Protein AF-A0A6M3J8H2-F1 (afdb_monomer_lite)

Radius of gyration: 21.22 Å; chains: 1; bounding box: 57×16×59 Å

Organism: NCBI:txid1070528

pLDDT: mean 76.95, std 12.63, range [44.16, 92.19]

Sequence (71 aa):
MNPVEQAHQSLKSVLLTGRILVNGLPLTANELSMILQGEQMLYEKAIQFDKASQAVANAPKAIKKDDKKKE

Secondary structure (DSSP, 8-state):
--HHHHHHHHHHHHHHHHHHHHHTS---HHHHHHHHHHHHHHHHHHHHHHHHHHHHHTS------------

Foldseek 3Di:
DDPVVVVLVVLVVVLVVVLVVVVPDPDDPVVNVVSVVVSVVVSVVVVVVVVVVVCVVPPPPPPPPPVDDDD

Structure (mmCIF, N/CA/C/O backbone):
data_AF-A0A6M3J8H2-F1
#
_entry.id   AF-A0A6M3J8H2-F1
#
loop_
_atom_site.group_PDB
_atom_site.id
_atom_site.type_symbol
_atom_site.label_atom_id
_atom_site.label_alt_id
_atom_site.label_comp_id
_atom_site.label_asym_id
_atom_site.label_entity_id
_atom_site.label_seq_id
_atom_site.pdbx_PDB_ins_code
_atom_site.Cartn_x
_atom_site.Cartn_y
_atom_site.Cartn_z
_atom_site.occupancy
_atom_site.B_iso_or_equiv
_atom_site.auth_seq_id
_atom_site.auth_comp_id
_atom_site.auth_asym_id
_atom_site.auth_atom_id
_atom_site.pdbx_PDB_model_num
ATOM 1 N N . MET A 1 1 ? -4.053 6.497 -20.400 1.00 59.56 1 MET A N 1
ATOM 2 C CA . MET A 1 1 ? -3.478 6.402 -19.043 1.00 59.56 1 MET A CA 1
ATOM 3 C C . MET A 1 1 ? -2.275 5.479 -19.129 1.00 59.56 1 MET A C 1
ATOM 5 O O . MET A 1 1 ? -2.402 4.441 -19.769 1.00 59.56 1 MET A O 1
ATOM 9 N N . ASN A 1 2 ? -1.109 5.876 -18.615 1.00 81.81 2 ASN A N 1
ATOM 10 C CA . ASN A 1 2 ? 0.088 5.029 -18.652 1.00 81.81 2 ASN A CA 1
ATOM 11 C C . ASN A 1 2 ? -0.130 3.801 -17.734 1.00 81.81 2 ASN A C 1
ATOM 13 O O . ASN A 1 2 ? -0.630 3.989 -16.622 1.00 81.81 2 ASN A O 1
ATOM 17 N N . PRO A 1 3 ? 0.224 2.565 -18.146 1.00 74.50 3 PRO A N 1
ATOM 18 C CA . PRO A 1 3 ? 0.119 1.370 -17.300 1.00 74.50 3 PRO A CA 1
ATOM 19 C C . PRO A 1 3 ? 0.720 1.531 -15.895 1.00 74.50 3 PRO A C 1
ATOM 21 O O . PRO A 1 3 ? 0.167 1.023 -14.923 1.00 74.50 3 PRO A O 1
ATOM 24 N N . VAL A 1 4 ? 1.805 2.299 -15.767 1.00 76.69 4 VAL A N 1
AT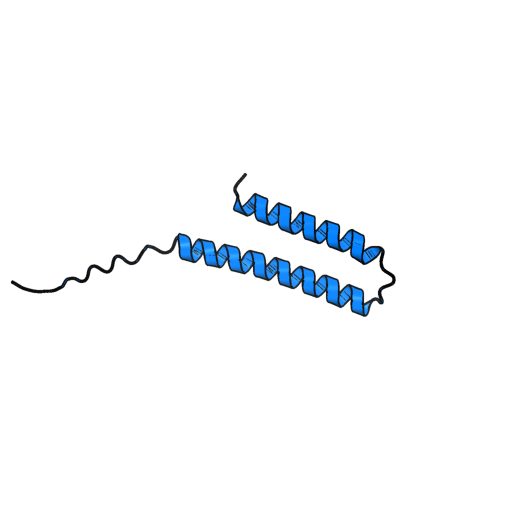OM 25 C CA . VAL A 1 4 ? 2.454 2.608 -14.484 1.00 76.69 4 VAL A CA 1
ATOM 26 C C . VAL A 1 4 ? 1.572 3.489 -13.595 1.00 76.69 4 VAL A C 1
ATOM 28 O O . VAL A 1 4 ? 1.390 3.219 -12.410 1.00 76.69 4 VAL A O 1
ATOM 31 N N . GLU A 1 5 ? 0.966 4.531 -14.164 1.00 77.75 5 GLU A N 1
ATOM 32 C CA . GLU A 1 5 ? 0.036 5.400 -13.435 1.00 77.75 5 GLU A CA 1
ATOM 33 C C . GLU A 1 5 ? -1.205 4.621 -12.988 1.00 77.75 5 GLU A C 1
ATOM 35 O O . GLU A 1 5 ? -1.694 4.814 -11.876 1.00 77.75 5 GLU A O 1
ATOM 40 N N . GLN A 1 6 ? -1.691 3.703 -13.827 1.00 79.69 6 GLN A N 1
ATOM 41 C CA . GLN A 1 6 ? -2.812 2.828 -13.495 1.00 79.69 6 GLN A CA 1
ATOM 42 C C . GLN A 1 6 ? -2.459 1.842 -12.369 1.00 79.69 6 GLN A C 1
ATOM 44 O O . GLN A 1 6 ? -3.278 1.625 -11.472 1.00 79.69 6 GLN A O 1
ATOM 49 N N . ALA A 1 7 ? -1.241 1.292 -12.363 1.00 78.94 7 ALA A N 1
ATOM 50 C CA . ALA A 1 7 ? -0.748 0.440 -11.283 1.00 78.94 7 ALA A CA 1
ATOM 51 C C . ALA A 1 7 ? -0.623 1.212 -9.959 1.00 78.94 7 ALA A C 1
ATOM 53 O O . ALA A 1 7 ? -1.082 0.727 -8.926 1.00 78.94 7 ALA A O 1
ATOM 54 N N . HIS A 1 8 ? -0.104 2.445 -9.985 1.00 80.00 8 HIS A N 1
ATOM 55 C CA . HIS A 1 8 ? -0.038 3.304 -8.798 1.00 80.00 8 HIS A CA 1
ATOM 56 C C . HIS A 1 8 ? -1.424 3.660 -8.247 1.00 80.00 8 HIS A C 1
ATOM 58 O O . HIS A 1 8 ? -1.633 3.610 -7.035 1.00 80.00 8 HIS A O 1
ATOM 64 N N . GLN A 1 9 ? -2.391 3.974 -9.114 1.00 81.31 9 GLN A N 1
ATOM 65 C CA . GLN A 1 9 ? -3.770 4.239 -8.689 1.00 81.31 9 GLN A CA 1
ATOM 66 C C . GLN A 1 9 ? -4.441 2.991 -8.106 1.00 81.31 9 GLN A C 1
ATOM 68 O O . GLN A 1 9 ? -5.111 3.077 -7.078 1.00 81.31 9 GLN A O 1
ATOM 73 N N . SER A 1 10 ? -4.210 1.823 -8.710 1.00 84.56 10 SER A N 1
ATOM 74 C CA . SER A 1 10 ? -4.732 0.547 -8.206 1.00 84.56 10 SER A CA 1
ATOM 75 C C . SER A 1 10 ? -4.140 0.208 -6.838 1.00 84.56 10 SER A C 1
ATOM 77 O O . SER A 1 10 ? -4.880 -0.128 -5.916 1.00 84.56 10 SER A O 1
ATOM 79 N N . LEU A 1 11 ? -2.824 0.383 -6.671 1.00 82.06 11 LEU A N 1
ATOM 80 C CA . LEU A 1 11 ? -2.144 0.204 -5.389 1.00 82.06 11 LEU A CA 1
ATOM 81 C C . LEU A 1 11 ? -2.715 1.154 -4.332 1.00 82.06 11 LEU A C 1
ATOM 83 O O . LEU A 1 11 ? -3.101 0.710 -3.256 1.00 82.06 11 LEU A O 1
ATOM 87 N N . LYS A 1 12 ? -2.855 2.443 -4.657 1.00 79.81 12 LYS A N 1
ATOM 88 C CA . LYS A 1 12 ? -3.461 3.432 -3.758 1.00 79.81 12 LYS A CA 1
ATOM 89 C C . LYS A 1 12 ? -4.884 3.041 -3.349 1.00 79.81 12 LYS A C 1
ATOM 91 O O . LYS A 1 12 ? -5.234 3.184 -2.181 1.00 79.81 12 LYS A O 1
ATOM 96 N N . SER A 1 13 ? -5.690 2.531 -4.280 1.00 82.62 13 SER A N 1
ATOM 97 C CA . SER A 1 13 ? -7.051 2.074 -3.988 1.00 82.62 13 SER A CA 1
ATOM 98 C C . SER A 1 13 ? -7.064 0.874 -3.042 1.00 82.62 13 SER A C 1
ATOM 100 O O . SER A 1 13 ? -7.827 0.885 -2.084 1.00 82.62 13 SER A O 1
ATOM 102 N N . VAL A 1 14 ? -6.212 -0.132 -3.265 1.00 83.19 14 VAL A N 1
ATOM 103 C CA . VAL A 1 14 ? -6.109 -1.311 -2.385 1.00 83.19 14 VAL A CA 1
ATOM 104 C C . VAL A 1 14 ? -5.705 -0.903 -0.970 1.00 83.19 14 VAL A C 1
ATOM 106 O O . VAL A 1 14 ? -6.314 -1.356 -0.003 1.00 83.19 14 VAL A O 1
ATO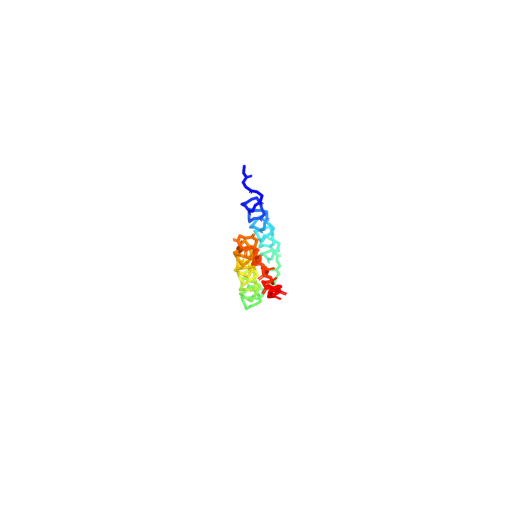M 109 N N . LEU A 1 15 ? -4.722 -0.009 -0.850 1.00 82.44 15 LEU A N 1
ATOM 110 C CA . LEU A 1 15 ? -4.267 0.515 0.435 1.00 82.44 15 LEU A CA 1
ATOM 111 C C . LEU A 1 15 ? -5.378 1.299 1.159 1.00 82.44 15 LEU A C 1
ATOM 113 O O . LEU A 1 15 ? -5.634 1.067 2.340 1.00 82.44 15 LEU A O 1
ATOM 117 N N . LEU A 1 16 ? -6.120 2.149 0.437 1.00 80.19 16 LEU A N 1
ATOM 118 C CA . LEU A 1 16 ? -7.261 2.889 0.986 1.00 80.19 16 LEU A CA 1
ATOM 119 C C . LEU A 1 16 ? -8.384 1.952 1.461 1.00 80.19 16 LEU A C 1
ATOM 121 O O . LEU A 1 16 ? -8.929 2.137 2.548 1.00 80.19 16 LEU A O 1
ATOM 125 N N . THR A 1 17 ? -8.715 0.926 0.671 1.00 80.69 17 THR A N 1
ATOM 126 C CA . THR A 1 17 ? -9.686 -0.105 1.060 1.00 80.69 17 THR A CA 1
ATOM 127 C C . THR A 1 17 ? -9.207 -0.872 2.294 1.00 80.69 17 THR A C 1
ATOM 129 O O . THR A 1 17 ? -9.995 -1.103 3.209 1.00 80.69 17 THR A O 1
ATOM 132 N N . GLY A 1 18 ? -7.912 -1.191 2.374 1.00 79.38 18 GLY A N 1
ATOM 133 C CA . GLY A 1 18 ? -7.290 -1.779 3.559 1.00 79.38 18 GLY A CA 1
ATOM 134 C C . GLY A 1 18 ? -7.474 -0.919 4.812 1.00 79.38 18 GLY A C 1
ATOM 135 O O . GLY A 1 18 ? -7.881 -1.439 5.847 1.00 79.38 18 GLY A O 1
ATOM 136 N N . ARG A 1 19 ? -7.287 0.406 4.718 1.00 78.06 19 ARG A N 1
ATOM 137 C CA . ARG A 1 19 ? -7.521 1.331 5.848 1.00 78.06 19 ARG A CA 1
ATOM 138 C C . ARG A 1 19 ? -8.956 1.321 6.354 1.00 78.06 19 ARG A C 1
ATOM 140 O O . ARG A 1 19 ? -9.168 1.396 7.560 1.00 78.06 19 ARG A O 1
ATOM 147 N N . ILE A 1 20 ? -9.935 1.229 5.454 1.00 74.06 20 ILE A N 1
ATOM 148 C CA . ILE A 1 20 ? -11.352 1.144 5.839 1.00 74.06 20 ILE A CA 1
ATOM 149 C C . ILE A 1 20 ? -11.596 -0.118 6.674 1.00 74.06 20 ILE A C 1
ATOM 151 O O . ILE A 1 20 ? -12.279 -0.051 7.692 1.00 74.06 20 ILE A O 1
ATOM 155 N N . LEU A 1 21 ? -10.994 -1.245 6.284 1.00 77.62 21 LEU A N 1
ATOM 156 C CA . LEU A 1 21 ? -11.096 -2.502 7.028 1.00 77.62 21 LEU A CA 1
ATOM 157 C C . LEU A 1 21 ? -10.392 -2.416 8.389 1.00 77.62 21 LEU A C 1
ATOM 159 O O . LEU A 1 21 ? -10.955 -2.845 9.391 1.00 77.62 21 LEU A O 1
ATOM 163 N N . VAL A 1 22 ? -9.198 -1.818 8.440 1.00 81.50 22 VAL A N 1
ATOM 164 C CA . VAL A 1 22 ? -8.398 -1.667 9.668 1.00 81.50 22 VAL A CA 1
ATOM 165 C C . VAL A 1 22 ? -9.088 -0.760 10.693 1.00 81.50 22 VAL A C 1
ATOM 167 O O . VAL A 1 22 ? -9.095 -1.084 11.875 1.00 81.50 22 VAL A O 1
ATOM 170 N N . ASN A 1 23 ? -9.734 0.327 10.26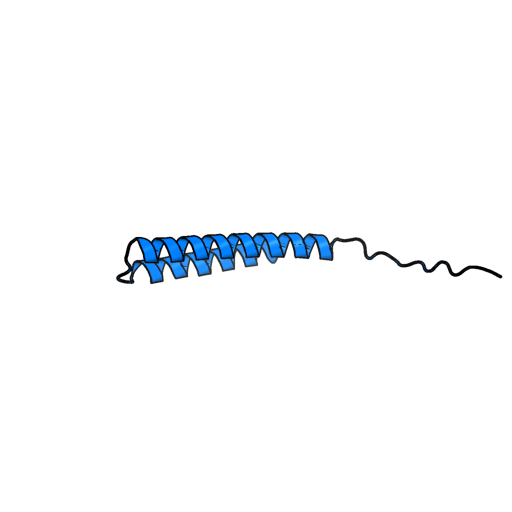0 1.00 76.38 23 ASN A N 1
ATOM 171 C CA . ASN A 1 23 ? -10.478 1.224 11.156 1.00 76.38 23 ASN A CA 1
ATOM 172 C C . ASN A 1 23 ? -11.710 0.566 11.805 1.00 76.38 23 ASN A C 1
ATOM 174 O O . ASN A 1 23 ? -12.209 1.073 12.806 1.00 76.38 23 ASN A O 1
ATOM 178 N N . GLY A 1 24 ? -12.216 -0.537 11.243 1.00 79.88 24 GLY A N 1
ATOM 179 C CA . GLY A 1 24 ? -13.315 -1.313 11.823 1.00 79.88 24 GLY A CA 1
ATOM 180 C C . GLY A 1 24 ? -12.875 -2.338 12.874 1.00 79.88 24 GLY A C 1
ATOM 181 O O . GLY A 1 24 ? -13.727 -2.985 13.481 1.00 79.88 24 GLY A O 1
ATOM 182 N N . LEU A 1 25 ? -11.568 -2.515 13.082 1.00 86.44 25 LEU A N 1
ATOM 183 C CA . LEU A 1 25 ? -11.021 -3.476 14.035 1.00 86.44 25 LEU A CA 1
ATOM 184 C C . LEU A 1 25 ? -10.800 -2.818 15.407 1.00 86.44 25 LEU A C 1
ATOM 186 O O . LEU A 1 25 ? -10.427 -1.645 15.473 1.00 86.44 25 LEU A O 1
ATOM 190 N N . PRO A 1 26 ? -10.972 -3.560 16.516 1.00 88.38 26 PRO A N 1
ATOM 191 C CA . PRO A 1 26 ? -10.705 -3.061 17.862 1.00 88.38 26 PRO A CA 1
ATOM 192 C C . PRO A 1 26 ? -9.193 -3.041 18.136 1.00 88.38 26 PRO A C 1
ATOM 194 O O . PRO A 1 26 ? -8.682 -3.803 18.953 1.00 88.38 26 PRO A O 1
ATOM 197 N N . LEU A 1 27 ? -8.469 -2.197 17.407 1.00 87.75 27 LEU A N 1
ATOM 198 C CA . LEU A 1 27 ? -7.024 -2.046 17.516 1.0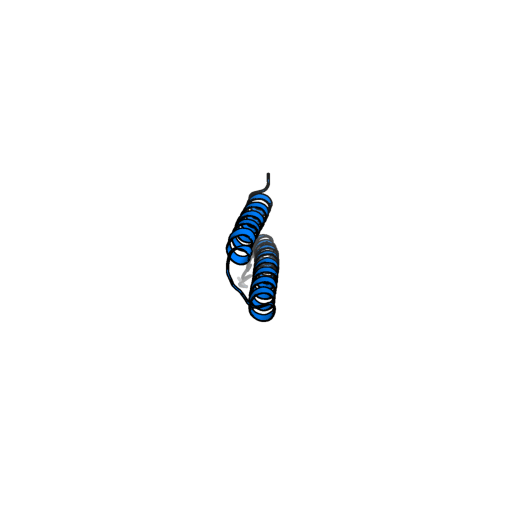0 87.75 27 LEU A CA 1
ATOM 199 C C . LEU A 1 27 ? -6.668 -0.989 18.553 1.00 87.75 27 LEU A C 1
ATOM 201 O O . LEU A 1 27 ? -7.326 0.046 18.686 1.00 87.75 27 LEU A O 1
ATOM 205 N N . THR A 1 28 ? -5.562 -1.213 19.247 1.00 92.00 28 THR A N 1
ATOM 206 C CA . THR A 1 28 ? -4.909 -0.169 20.027 1.00 92.00 28 THR A CA 1
ATOM 207 C C . THR A 1 28 ? -4.289 0.883 19.103 1.00 92.00 28 THR A C 1
ATOM 209 O O . THR A 1 28 ? -3.953 0.621 17.944 1.00 92.00 28 THR A O 1
ATOM 212 N N . ALA A 1 29 ? -4.065 2.089 19.630 1.00 87.88 29 ALA A N 1
ATOM 213 C CA . ALA A 1 29 ? -3.411 3.162 18.880 1.00 87.88 29 ALA A CA 1
ATOM 214 C C . ALA A 1 29 ? -2.010 2.767 18.364 1.00 87.88 29 ALA A C 1
ATOM 216 O O . ALA A 1 29 ? -1.602 3.205 17.285 1.00 87.88 29 ALA A O 1
ATOM 217 N N . ASN A 1 30 ? -1.292 1.912 19.103 1.00 92.19 30 ASN A N 1
ATOM 218 C CA . ASN A 1 30 ? 0.018 1.401 18.696 1.00 92.19 30 ASN A CA 1
ATOM 219 C C . ASN A 1 30 ? -0.088 0.444 17.504 1.00 92.19 30 ASN A C 1
ATOM 221 O O . ASN A 1 30 ? 0.648 0.606 16.534 1.00 92.19 30 ASN A O 1
ATOM 225 N N . GLU A 1 31 ? -1.014 -0.516 17.543 1.00 90.06 31 GLU A N 1
ATOM 226 C CA . GLU A 1 31 ? -1.226 -1.461 16.439 1.00 90.06 31 GLU A CA 1
ATOM 227 C C . GLU A 1 31 ? -1.666 -0.735 15.167 1.00 90.06 31 GLU A C 1
ATOM 229 O O . GLU A 1 31 ? -1.121 -0.980 14.090 1.00 90.06 31 GLU A O 1
ATOM 234 N N . LEU A 1 32 ? -2.584 0.228 15.298 1.00 87.38 32 LEU A N 1
ATOM 235 C CA . LEU A 1 32 ? -3.005 1.072 14.185 1.00 87.38 32 LEU A CA 1
ATOM 236 C C . LEU A 1 32 ? -1.819 1.851 13.596 1.00 87.38 32 LEU A C 1
ATOM 238 O O . LEU A 1 32 ? -1.642 1.880 12.379 1.00 87.38 32 LEU A O 1
ATOM 242 N N . SER A 1 33 ? -0.974 2.438 14.446 1.00 88.69 33 SER A N 1
ATOM 243 C CA . SER A 1 33 ? 0.211 3.184 14.002 1.00 88.69 33 SER A CA 1
ATOM 244 C C . SER A 1 33 ? 1.216 2.293 13.270 1.00 88.69 33 SER A C 1
ATOM 246 O O . SER A 1 33 ? 1.747 2.700 12.237 1.00 88.69 33 SER A O 1
ATOM 248 N N . MET A 1 34 ? 1.445 1.068 13.754 1.00 91.25 34 MET A N 1
ATOM 249 C CA . MET A 1 34 ? 2.323 0.098 13.091 1.00 91.25 34 MET A CA 1
ATOM 250 C C . MET A 1 34 ? 1.792 -0.309 11.714 1.00 91.25 34 MET A C 1
ATOM 252 O O . MET A 1 34 ? 2.563 -0.377 10.756 1.00 91.25 34 MET A O 1
ATOM 256 N N . ILE A 1 35 ? 0.482 -0.538 11.593 1.00 88.00 35 ILE A N 1
ATOM 257 C CA . ILE A 1 35 ? -0.153 -0.885 10.316 1.00 88.00 35 ILE A CA 1
ATOM 258 C C . ILE A 1 35 ? -0.018 0.270 9.320 1.00 88.00 35 ILE A C 1
ATOM 260 O O . ILE A 1 35 ? 0.431 0.056 8.195 1.00 88.00 35 ILE A O 1
ATOM 264 N N . LEU A 1 36 ? -0.334 1.499 9.741 1.00 85.88 36 LEU A N 1
ATOM 265 C CA . LEU A 1 36 ? -0.236 2.684 8.884 1.00 85.88 36 LEU A CA 1
ATOM 266 C C . LEU A 1 36 ? 1.208 2.964 8.441 1.00 85.88 36 LEU A C 1
ATOM 268 O O . LEU A 1 36 ? 1.438 3.316 7.283 1.00 85.88 36 LEU A O 1
ATOM 272 N N . GLN A 1 37 ? 2.190 2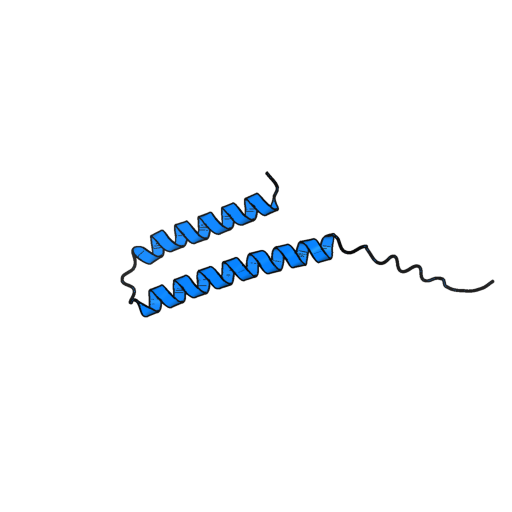.776 9.328 1.00 89.38 37 GLN A N 1
ATOM 273 C CA . GLN A 1 37 ? 3.607 2.885 8.967 1.00 89.38 37 GLN A CA 1
ATOM 274 C C . GLN A 1 37 ? 4.027 1.806 7.964 1.00 89.38 37 GLN A C 1
ATOM 276 O O . GLN A 1 37 ? 4.685 2.120 6.972 1.00 89.38 37 GLN A O 1
ATOM 281 N N . GLY A 1 38 ? 3.626 0.550 8.182 1.00 88.19 38 GLY A N 1
ATOM 282 C CA . GLY A 1 38 ? 3.916 -0.546 7.256 1.00 88.19 38 GLY A CA 1
ATOM 283 C C . GLY A 1 38 ? 3.322 -0.308 5.866 1.00 88.19 38 GLY A C 1
ATOM 284 O O . GLY A 1 38 ? 3.992 -0.521 4.855 1.00 88.19 38 GLY A O 1
ATOM 285 N N . GLU A 1 39 ? 2.095 0.207 5.811 1.00 85.81 39 GLU A N 1
ATOM 286 C CA . GLU A 1 39 ? 1.408 0.589 4.578 1.00 85.81 39 GLU A CA 1
ATOM 287 C C . GLU A 1 39 ? 2.173 1.674 3.803 1.00 85.81 39 GLU A C 1
ATOM 289 O O . GLU A 1 39 ? 2.431 1.529 2.605 1.00 85.81 39 GLU A O 1
ATOM 294 N N . GLN A 1 40 ? 2.597 2.731 4.502 1.00 85.75 40 GLN A N 1
ATOM 295 C CA . GLN A 1 40 ? 3.383 3.822 3.928 1.00 85.75 40 GLN A CA 1
ATOM 296 C C . GLN A 1 40 ? 4.721 3.312 3.367 1.00 85.75 40 GLN A C 1
ATOM 298 O O . GLN A 1 40 ? 5.083 3.630 2.233 1.00 85.75 40 GLN A O 1
ATOM 303 N N . MET A 1 41 ? 5.428 2.461 4.119 1.00 89.25 41 MET A N 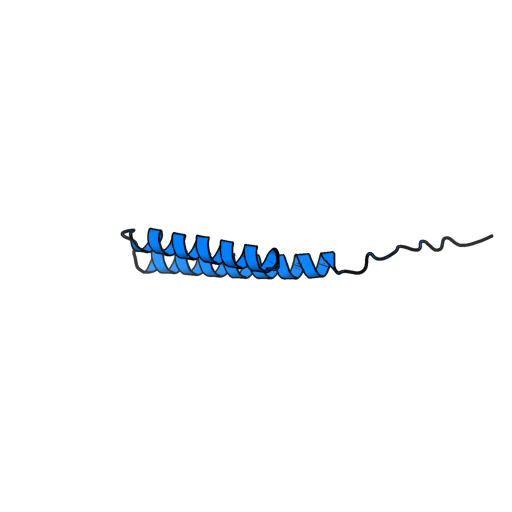1
ATOM 304 C CA . MET A 1 41 ? 6.698 1.872 3.680 1.00 89.25 41 MET A CA 1
ATOM 305 C C . MET A 1 41 ? 6.540 0.983 2.440 1.00 89.25 41 MET A C 1
ATOM 307 O O . MET A 1 41 ? 7.396 1.003 1.552 1.00 89.25 41 MET A O 1
ATOM 311 N N . LEU A 1 42 ? 5.466 0.189 2.365 1.00 85.50 42 LEU A N 1
ATOM 312 C CA . LEU A 1 42 ? 5.171 -0.648 1.199 1.00 85.50 42 LEU A CA 1
ATOM 313 C C . LEU A 1 42 ? 4.911 0.203 -0.045 1.00 85.50 42 LEU A C 1
ATOM 315 O O . LEU A 1 42 ? 5.445 -0.098 -1.115 1.00 85.50 42 LEU A O 1
ATOM 319 N N . TYR A 1 43 ? 4.148 1.286 0.102 1.00 84.69 43 TYR A N 1
ATOM 320 C CA . TYR A 1 43 ? 3.873 2.214 -0.989 1.00 84.69 43 TYR A CA 1
ATOM 321 C C . TYR A 1 43 ? 5.153 2.881 -1.514 1.00 84.69 43 TYR A C 1
ATOM 323 O O . TYR A 1 43 ? 5.404 2.902 -2.719 1.00 84.69 43 TYR A O 1
ATOM 331 N N . GLU A 1 44 ? 6.017 3.362 -0.619 1.00 86.94 44 GLU A N 1
ATOM 332 C CA . GLU A 1 44 ? 7.296 3.971 -0.995 1.00 86.94 44 GLU A CA 1
ATOM 333 C C . GLU A 1 44 ? 8.232 2.982 -1.696 1.00 86.94 44 GLU A C 1
ATOM 335 O O . GLU A 1 44 ? 8.832 3.321 -2.721 1.00 86.94 44 GLU A O 1
ATOM 340 N N . LYS A 1 45 ? 8.326 1.742 -1.197 1.00 86.75 45 LYS A N 1
ATOM 341 C CA . LYS A 1 45 ? 9.114 0.677 -1.837 1.00 86.75 45 LYS A CA 1
ATOM 342 C C . LYS A 1 45 ? 8.600 0.344 -3.234 1.00 86.75 45 LYS A C 1
ATOM 344 O O . LYS A 1 45 ? 9.417 0.158 -4.132 1.00 86.75 45 LYS A O 1
ATOM 349 N N . ALA A 1 46 ? 7.283 0.297 -3.435 1.00 83.38 46 ALA A N 1
ATOM 350 C CA . ALA A 1 46 ? 6.698 0.052 -4.751 1.00 83.38 46 ALA A CA 1
ATOM 351 C C . ALA A 1 46 ? 7.090 1.149 -5.756 1.00 83.38 46 ALA A C 1
ATOM 353 O O . ALA A 1 46 ? 7.534 0.836 -6.860 1.00 83.38 46 ALA A O 1
ATOM 354 N N . ILE A 1 47 ? 7.036 2.423 -5.347 1.00 83.88 47 ILE A N 1
ATOM 355 C CA . ILE A 1 47 ? 7.470 3.553 -6.186 1.00 83.88 47 ILE A CA 1
ATOM 356 C C . ILE A 1 47 ? 8.969 3.471 -6.501 1.00 83.88 47 ILE A C 1
ATOM 358 O O . ILE A 1 47 ? 9.385 3.724 -7.631 1.00 83.88 47 ILE A O 1
ATOM 362 N N . GLN A 1 48 ? 9.805 3.156 -5.509 1.00 84.69 48 GLN A N 1
ATOM 363 C CA . GLN A 1 48 ? 11.250 3.019 -5.718 1.00 84.69 48 GLN A CA 1
ATOM 364 C C . GLN A 1 48 ? 11.573 1.879 -6.687 1.00 84.69 48 GLN A C 1
ATOM 366 O O . GLN A 1 48 ? 12.411 2.052 -7.571 1.00 84.69 48 GLN A O 1
ATOM 371 N N . PHE A 1 49 ? 10.893 0.740 -6.542 1.00 81.81 49 PHE A N 1
ATOM 372 C CA . PHE A 1 49 ? 11.052 -0.404 -7.431 1.00 81.81 49 PHE A CA 1
ATOM 373 C C . PHE A 1 49 ? 10.657 -0.061 -8.870 1.00 81.81 49 PHE A C 1
ATOM 375 O O . PHE A 1 49 ? 11.410 -0.368 -9.789 1.00 81.81 49 PHE A O 1
ATOM 382 N N . ASP A 1 50 ? 9.532 0.627 -9.072 1.00 81.00 50 ASP A N 1
ATOM 383 C CA . ASP A 1 50 ? 9.090 1.059 -10.401 1.00 81.00 50 ASP A CA 1
ATOM 384 C C . ASP A 1 50 ? 10.093 2.029 -11.053 1.00 81.00 50 ASP A C 1
ATOM 386 O O . ASP A 1 50 ? 10.533 1.814 -12.183 1.00 81.00 50 ASP A O 1
ATOM 390 N N . LYS A 1 51 ? 10.576 3.032 -10.305 1.00 83.19 51 LYS A N 1
ATOM 391 C CA . LYS A 1 51 ? 11.631 3.947 -10.780 1.00 83.19 51 LYS A CA 1
ATOM 392 C C . LYS A 1 51 ? 12.914 3.209 -11.161 1.00 83.19 51 LYS A C 1
ATOM 394 O O . LYS A 1 51 ? 13.504 3.502 -12.201 1.00 83.19 51 LYS A O 1
ATOM 399 N N . ALA A 1 52 ? 13.349 2.257 -10.336 1.00 80.06 52 ALA A N 1
ATOM 400 C CA . ALA A 1 52 ? 14.529 1.445 -10.617 1.00 80.06 52 ALA A CA 1
ATOM 401 C C . ALA A 1 52 ? 14.317 0.547 -11.846 1.00 80.06 52 ALA A C 1
ATOM 403 O O . ALA A 1 52 ? 15.202 0.446 -12.693 1.00 80.06 52 ALA A O 1
ATOM 404 N N . SER A 1 53 ? 13.133 -0.052 -11.985 1.00 79.12 53 SER A N 1
ATOM 405 C CA . SER A 1 53 ? 12.766 -0.881 -13.134 1.00 79.12 53 SER A CA 1
ATOM 406 C C . SER A 1 53 ? 12.788 -0.079 -14.436 1.00 79.12 53 SER A C 1
ATOM 408 O O . SER A 1 53 ? 13.401 -0.511 -15.410 1.00 79.12 53 SER A O 1
ATOM 410 N N . GLN A 1 54 ? 12.224 1.132 -14.441 1.00 78.12 54 GLN A N 1
ATOM 411 C CA . GLN A 1 54 ? 12.272 2.028 -15.598 1.00 78.12 54 GLN A CA 1
ATOM 412 C C . GLN A 1 54 ? 13.696 2.487 -15.921 1.00 78.12 54 GLN A C 1
ATOM 414 O O . GLN A 1 54 ? 14.068 2.540 -17.091 1.00 78.12 54 GLN A O 1
ATOM 419 N N . ALA A 1 55 ? 14.520 2.779 -14.910 1.00 76.94 55 ALA A N 1
ATOM 420 C CA . ALA A 1 55 ? 15.925 3.125 -15.119 1.00 76.94 55 ALA A CA 1
ATOM 421 C C . ALA A 1 55 ? 16.717 1.969 -15.757 1.00 76.94 55 ALA A C 1
ATOM 423 O O . ALA A 1 55 ? 17.547 2.212 -16.627 1.00 76.94 55 ALA A O 1
ATOM 424 N N . VAL A 1 56 ? 16.431 0.717 -15.376 1.00 75.19 56 VAL A N 1
ATOM 425 C CA . VAL A 1 56 ? 17.032 -0.484 -15.982 1.00 75.19 56 VAL A CA 1
ATOM 426 C C . VAL A 1 56 ? 16.485 -0.743 -17.389 1.00 75.19 56 VAL A C 1
ATOM 428 O O . VAL A 1 56 ? 17.255 -1.069 -18.287 1.00 75.19 56 VAL A O 1
ATOM 431 N N . ALA A 1 57 ? 15.181 -0.575 -17.614 1.00 72.31 57 ALA A N 1
ATOM 432 C CA . ALA A 1 57 ? 14.560 -0.763 -18.927 1.00 72.31 57 ALA A CA 1
ATOM 433 C C . ALA A 1 57 ? 15.043 0.271 -19.960 1.00 72.31 57 ALA A C 1
ATOM 435 O O . ALA A 1 57 ? 15.214 -0.061 -21.132 1.00 72.31 57 ALA A O 1
ATOM 436 N N . ASN A 1 58 ? 15.299 1.501 -19.508 1.00 67.69 58 ASN A N 1
ATOM 437 C CA . ASN A 1 58 ? 15.832 2.595 -20.319 1.00 67.69 58 ASN A CA 1
ATOM 438 C C . ASN A 1 58 ? 17.365 2.646 -20.324 1.00 67.69 58 ASN A C 1
ATOM 440 O O . ASN A 1 58 ? 17.940 3.485 -21.022 1.00 67.69 58 ASN A O 1
ATOM 444 N N . ALA A 1 59 ? 18.040 1.778 -19.561 1.00 67.12 59 ALA A N 1
ATOM 445 C CA . ALA A 1 59 ? 19.484 1.676 -19.631 1.00 67.12 59 ALA A CA 1
ATOM 446 C C . ALA A 1 59 ? 19.847 1.257 -21.062 1.00 67.12 59 ALA A C 1
ATOM 448 O O . ALA A 1 59 ? 19.314 0.258 -21.561 1.00 67.12 59 ALA A O 1
ATOM 449 N N . PRO A 1 60 ? 20.731 1.999 -21.754 1.00 60.62 60 PRO A N 1
ATOM 450 C CA . PRO A 1 60 ? 21.182 1.587 -23.068 1.00 60.62 60 PRO A CA 1
ATOM 451 C C . PRO A 1 60 ? 21.747 0.179 -22.918 1.00 60.62 60 PRO A C 1
ATOM 453 O O . PRO A 1 60 ? 22.658 -0.039 -22.117 1.00 60.62 60 PRO A O 1
ATOM 456 N N . LYS A 1 61 ? 21.174 -0.791 -23.648 1.00 61.19 61 LYS A N 1
ATOM 457 C CA . LYS A 1 61 ? 21.759 -2.128 -23.763 1.00 61.19 61 LYS A CA 1
ATOM 458 C C . LYS A 1 61 ? 23.200 -1.894 -24.179 1.00 61.19 61 LYS A C 1
ATOM 460 O O . LYS A 1 61 ? 23.434 -1.467 -25.307 1.00 61.19 61 LYS A O 1
ATOM 465 N N . ALA A 1 62 ? 24.142 -2.085 -23.259 1.00 52.91 62 ALA A N 1
ATOM 466 C CA . ALA A 1 62 ? 25.550 -1.970 -23.568 1.00 52.91 62 ALA A CA 1
ATOM 467 C C . ALA A 1 62 ? 25.817 -3.001 -24.662 1.00 52.91 62 ALA A C 1
ATOM 469 O O . ALA A 1 62 ? 25.863 -4.204 -24.401 1.00 52.91 62 ALA A O 1
ATOM 470 N N . ILE A 1 63 ? 25.893 -2.532 -25.909 1.00 53.94 63 ILE A N 1
ATOM 471 C CA . ILE A 1 63 ? 26.362 -3.328 -27.026 1.00 53.94 63 ILE A CA 1
ATOM 472 C C . ILE A 1 63 ? 27.803 -3.636 -26.644 1.00 53.94 63 ILE A C 1
ATOM 474 O O . ILE A 1 63 ? 28.681 -2.785 -26.777 1.00 53.94 63 ILE A O 1
ATOM 478 N N . LYS A 1 64 ? 28.044 -4.838 -26.116 1.00 56.91 64 LYS A N 1
ATOM 479 C CA . LYS A 1 64 ? 29.381 -5.414 -26.101 1.00 56.91 64 LYS A CA 1
ATOM 480 C C . LYS A 1 64 ? 29.761 -5.611 -27.565 1.00 56.91 64 LYS A C 1
ATOM 482 O O . LYS A 1 64 ? 29.537 -6.673 -28.135 1.00 56.91 64 LYS A O 1
ATOM 487 N N . LYS A 1 65 ? 30.280 -4.561 -28.205 1.00 49.50 65 LYS A N 1
ATOM 488 C CA . LYS A 1 65 ? 31.194 -4.741 -29.326 1.00 49.50 65 LYS A CA 1
ATOM 489 C C . LYS A 1 65 ? 32.462 -5.301 -28.697 1.00 49.50 65 LYS A C 1
ATOM 491 O O . LYS A 1 65 ? 33.335 -4.550 -28.276 1.00 49.50 65 LYS A O 1
ATOM 496 N N . ASP A 1 66 ? 32.496 -6.622 -28.545 1.00 49.34 66 ASP A N 1
ATOM 497 C CA . ASP A 1 66 ? 33.755 -7.348 -28.453 1.00 49.34 66 ASP A CA 1
ATOM 498 C C . ASP A 1 66 ? 34.470 -7.120 -29.785 1.00 49.34 66 ASP A C 1
ATOM 500 O O . ASP A 1 66 ? 34.301 -7.860 -30.752 1.00 49.34 66 ASP A O 1
ATOM 504 N N . ASP A 1 67 ? 35.223 -6.027 -29.846 1.00 51.72 67 ASP A N 1
ATOM 505 C CA . ASP A 1 67 ? 36.150 -5.725 -30.924 1.00 51.72 67 ASP A CA 1
ATOM 506 C C . ASP A 1 67 ? 37.356 -6.669 -30.770 1.00 51.72 67 ASP A C 1
ATOM 508 O O . ASP A 1 67 ? 38.448 -6.303 -30.323 1.00 51.72 67 ASP A O 1
ATOM 512 N N . LYS A 1 68 ? 37.146 -7.959 -31.067 1.00 48.97 68 LYS A N 1
ATOM 513 C CA . LYS A 1 68 ? 38.235 -8.919 -31.268 1.00 48.97 68 LYS A CA 1
ATOM 514 C C . LYS A 1 68 ? 38.871 -8.664 -32.638 1.00 48.97 68 LYS A C 1
ATOM 516 O O . LYS A 1 68 ? 38.608 -9.351 -33.610 1.00 48.97 68 LYS A O 1
ATOM 521 N N . LYS A 1 69 ? 39.727 -7.644 -32.661 1.00 47.22 69 LYS A N 1
ATOM 522 C CA . LYS A 1 69 ? 41.176 -7.765 -32.876 1.00 47.22 69 LYS A CA 1
ATOM 523 C C . LYS A 1 69 ? 41.646 -8.798 -33.929 1.00 47.22 69 LYS A C 1
ATOM 525 O O . LYS A 1 69 ? 41.715 -9.983 -33.621 1.00 47.22 69 LYS A O 1
ATOM 530 N N . LYS A 1 70 ? 42.212 -8.231 -35.009 1.00 44.16 70 LYS A N 1
ATOM 531 C CA . LYS A 1 70 ? 43.315 -8.703 -35.880 1.00 44.16 70 LYS A CA 1
ATOM 532 C C . LYS A 1 70 ? 43.013 -9.763 -36.951 1.00 44.16 70 LYS A C 1
ATOM 534 O O . LYS A 1 70 ? 42.970 -10.948 -36.643 1.00 44.16 70 LYS A O 1
ATOM 539 N N . GLU A 1 71 ? 43.035 -9.309 -38.204 1.00 51.28 71 GLU A N 1
ATOM 540 C CA . GLU A 1 71 ? 43.910 -9.873 -39.248 1.00 51.28 71 GLU A CA 1
ATOM 541 C C . GLU A 1 71 ? 44.947 -8.815 -39.640 1.00 51.28 71 GLU A C 1
ATOM 543 O O . GLU A 1 71 ? 44.584 -7.613 -39.629 1.00 51.28 71 GLU A O 1
#